Protein AF-A0AAN7H7G6-F1 (afdb_monomer_lite)

Organism: NCBI:txid79813

Structure (mmCIF, N/CA/C/O backbone):
data_AF-A0AAN7H7G6-F1
#
_entry.id   AF-A0AAN7H7G6-F1
#
loop_
_atom_site.group_PDB
_atom_site.id
_atom_site.type_symbol
_atom_site.label_atom_id
_atom_site.label_alt_id
_atom_site.label_comp_id
_atom_site.label_asym_id
_atom_site.label_entity_id
_atom_site.label_seq_id
_atom_site.pdbx_PDB_ins_code
_atom_site.Cartn_x
_atom_site.Cartn_y
_atom_site.Cartn_z
_atom_site.occupancy
_atom_site.B_iso_or_equiv
_atom_site.auth_seq_id
_atom_site.auth_comp_id
_atom_site.auth_asym_id
_atom_site.auth_atom_id
_atom_site.pdbx_PDB_model_num
ATOM 1 N N . MET A 1 1 ? -28.257 51.256 8.356 1.00 38.50 1 MET A N 1
ATOM 2 C CA . MET A 1 1 ? -29.000 50.169 9.017 1.00 38.50 1 MET A CA 1
ATOM 3 C C . MET A 1 1 ? -29.043 49.009 8.040 1.00 38.50 1 MET A C 1
ATOM 5 O O . MET A 1 1 ? -29.805 49.064 7.088 1.00 38.50 1 MET A O 1
ATOM 9 N N . TRP A 1 2 ? -28.126 48.055 8.177 1.00 41.25 2 TRP A N 1
ATOM 10 C CA . TRP A 1 2 ? -28.147 46.799 7.430 1.00 41.25 2 TRP A CA 1
ATOM 11 C C . TRP A 1 2 ? -28.197 45.697 8.482 1.00 41.25 2 TRP A C 1
ATOM 13 O O . TRP A 1 2 ? -27.281 45.575 9.289 1.00 41.25 2 TRP A O 1
ATOM 23 N N . GLU A 1 3 ? -29.312 44.979 8.553 1.00 45.59 3 GLU A N 1
ATOM 24 C CA . GLU A 1 3 ? -29.421 43.811 9.421 1.00 45.59 3 GLU A CA 1
ATOM 25 C C . GLU A 1 3 ? -28.867 42.607 8.660 1.00 45.59 3 GLU A C 1
ATOM 27 O O . GLU A 1 3 ? -29.287 42.328 7.536 1.00 45.59 3 GLU A O 1
ATOM 32 N N . LEU A 1 4 ? -27.877 41.928 9.242 1.00 54.00 4 LEU A N 1
ATOM 33 C CA . LEU A 1 4 ? -27.427 40.637 8.729 1.00 54.00 4 LEU A CA 1
ATOM 34 C C . LEU A 1 4 ? -28.499 39.585 9.020 1.00 54.00 4 LEU A C 1
ATOM 36 O O . LEU A 1 4 ? -29.105 39.629 10.094 1.00 54.00 4 LEU A O 1
ATOM 40 N N . PRO A 1 5 ? -28.706 38.605 8.125 1.00 51.16 5 PRO A N 1
ATOM 41 C CA . PRO A 1 5 ? -29.603 37.504 8.416 1.00 51.16 5 PRO A CA 1
ATOM 42 C C . PRO A 1 5 ? -29.090 36.760 9.650 1.00 51.16 5 PRO A C 1
ATOM 44 O O . PRO A 1 5 ? -27.925 36.363 9.710 1.00 51.16 5 PRO A O 1
ATOM 47 N N . SER A 1 6 ? -29.979 36.575 10.625 1.00 58.75 6 SER A N 1
ATOM 48 C CA . SER A 1 6 ? -29.806 35.660 11.750 1.00 58.75 6 SER A CA 1
ATOM 49 C C . SER A 1 6 ? -29.403 34.286 11.213 1.00 58.75 6 SER A C 1
ATOM 51 O O . SER A 1 6 ? -30.216 33.564 10.637 1.00 58.75 6 SER A O 1
ATOM 53 N N . TYR A 1 7 ? -28.124 33.940 11.350 1.00 54.97 7 TYR A N 1
ATOM 54 C CA . TYR A 1 7 ? -27.605 32.639 10.947 1.00 54.97 7 TYR A CA 1
ATOM 55 C C . TYR A 1 7 ? -27.951 31.617 12.036 1.00 54.97 7 TYR A C 1
ATOM 57 O O . TYR A 1 7 ? -27.095 31.172 12.793 1.00 54.97 7 TYR A O 1
ATOM 65 N N . SER A 1 8 ? -29.234 31.278 12.162 1.00 57.81 8 SER A N 1
ATOM 66 C CA . SER A 1 8 ? -29.711 30.180 13.008 1.00 57.81 8 SER A CA 1
ATOM 67 C C . SER A 1 8 ? -29.985 28.922 12.182 1.00 57.81 8 SER A C 1
ATOM 69 O O . SER A 1 8 ? -30.988 28.241 12.358 1.00 57.81 8 SER A O 1
ATOM 71 N N . ALA A 1 9 ? -29.058 28.564 11.295 1.00 55.22 9 ALA A N 1
ATOM 72 C CA . ALA A 1 9 ? -28.946 27.189 10.830 1.00 55.22 9 ALA A CA 1
ATOM 73 C C . ALA A 1 9 ? -27.841 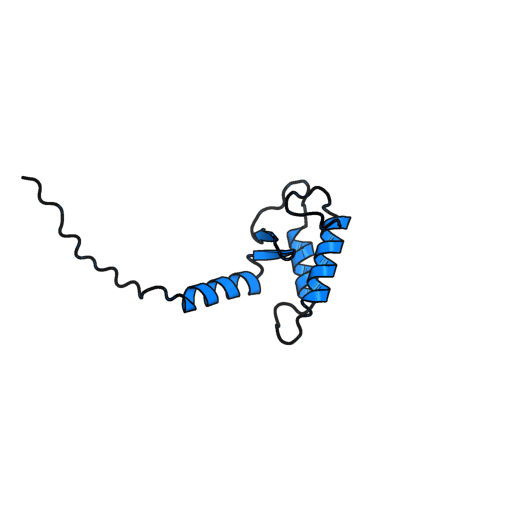26.521 11.651 1.00 55.22 9 ALA A C 1
ATOM 75 O O . ALA A 1 9 ? -26.685 26.451 11.236 1.00 55.22 9 ALA A O 1
ATOM 76 N N . VAL A 1 10 ? -28.190 26.070 12.858 1.00 56.91 10 VAL A N 1
ATOM 77 C CA . VAL A 1 10 ? -27.373 25.073 13.554 1.00 56.91 10 VAL A CA 1
ATOM 78 C C . VAL A 1 10 ? -27.357 23.858 12.637 1.00 56.91 10 VAL A C 1
ATOM 80 O O . VAL A 1 10 ? -28.380 23.202 12.453 1.00 56.91 10 VAL A O 1
ATOM 83 N N . SER A 1 11 ? -26.216 23.627 11.990 1.00 60.19 11 SER A N 1
ATOM 84 C CA . SER A 1 11 ? -25.986 22.442 11.176 1.00 60.19 11 SER A CA 1
ATOM 85 C C . SER A 1 11 ? -26.334 21.215 12.013 1.00 60.19 11 SER A C 1
ATOM 87 O O . SER A 1 11 ? -25.705 20.959 13.036 1.00 60.19 11 SER A O 1
ATOM 89 N N . THR A 1 12 ? -27.343 20.456 11.592 1.00 60.41 12 THR A N 1
ATOM 90 C CA . THR A 1 12 ? -27.703 19.161 12.183 1.00 60.41 12 THR A CA 1
ATOM 91 C C . THR A 1 12 ? -26.723 18.058 11.775 1.00 60.41 12 THR A C 1
ATOM 93 O O . THR A 1 12 ? -27.055 16.878 11.876 1.00 60.41 12 THR A O 1
ATOM 96 N N . ALA A 1 13 ? -25.538 18.410 11.263 1.00 64.56 13 ALA A N 1
ATOM 97 C CA . ALA A 1 13 ? -24.478 17.447 11.043 1.00 64.56 13 ALA A CA 1
ATOM 98 C C . ALA A 1 13 ? -24.099 16.864 12.406 1.00 64.56 13 ALA A C 1
ATOM 100 O O . ALA A 1 13 ? -23.604 17.576 13.282 1.00 64.56 13 ALA A O 1
ATOM 101 N N . ILE A 1 14 ? -24.388 15.575 12.588 1.00 66.31 14 ILE A N 1
ATOM 102 C CA . ILE A 1 14 ? -23.889 14.793 13.717 1.00 66.31 14 ILE A CA 1
ATOM 103 C C . ILE A 1 14 ? -22.385 15.090 13.819 1.00 66.31 14 ILE A C 1
ATOM 105 O O . ILE A 1 14 ? -21.709 15.032 12.785 1.00 66.31 14 ILE A O 1
ATOM 109 N N . PRO A 1 15 ? -21.866 15.480 14.999 1.00 79.19 15 PRO A N 1
ATOM 110 C CA . PRO A 1 15 ? -20.458 15.811 15.134 1.00 79.19 15 PRO A CA 1
ATOM 111 C C . PRO A 1 15 ? -19.640 14.625 14.641 1.00 79.19 15 PRO A C 1
ATOM 113 O O . PRO A 1 15 ? -19.830 13.513 15.123 1.00 79.19 15 PRO A O 1
ATOM 116 N N . PHE A 1 16 ? -18.768 14.856 13.664 1.00 82.94 16 PHE A N 1
ATOM 117 C CA . PHE A 1 16 ? -17.852 13.831 13.192 1.00 82.94 16 PHE A CA 1
ATOM 118 C C . PHE A 1 16 ? -16.917 13.477 14.342 1.00 82.94 16 PHE A C 1
ATOM 120 O O . PHE A 1 16 ? -16.051 14.272 14.724 1.00 82.94 16 PHE A O 1
ATOM 127 N N . GLU A 1 17 ? -17.148 12.322 14.956 1.00 90.19 17 GLU A N 1
ATOM 128 C CA . GLU A 1 17 ? -16.346 11.907 16.087 1.00 90.19 17 GLU A CA 1
ATOM 129 C C . GLU A 1 17 ? -14.953 11.507 15.612 1.00 90.19 17 GLU A C 1
ATOM 131 O O . GLU A 1 17 ? -14.745 11.032 14.494 1.00 90.19 17 GLU A O 1
ATOM 136 N N . ILE A 1 18 ? -13.978 11.611 16.513 1.00 91.06 18 ILE A N 1
ATOM 137 C CA . ILE A 1 18 ? -12.628 11.091 16.267 1.00 91.06 18 ILE A CA 1
ATOM 138 C C . ILE A 1 18 ? -12.697 9.603 15.871 1.00 91.06 18 ILE A C 1
ATOM 140 O O . ILE A 1 18 ? -11.918 9.140 15.040 1.00 91.06 18 ILE A O 1
ATOM 144 N N . SER A 1 19 ? -13.661 8.856 16.421 1.00 93.25 19 SER A N 1
ATOM 145 C CA . SER A 1 19 ? -13.892 7.454 16.072 1.00 93.25 19 SER A CA 1
ATOM 146 C C . SER A 1 19 ? -14.293 7.265 14.601 1.00 93.25 19 SER A C 1
ATOM 148 O O . SER A 1 19 ? -13.837 6.313 13.967 1.00 93.25 19 SER A O 1
ATOM 150 N N . ASP A 1 20 ? -15.079 8.180 14.033 1.00 92.88 20 ASP A N 1
ATOM 151 C CA . ASP A 1 20 ? -15.514 8.128 12.638 1.00 92.88 20 ASP A CA 1
ATOM 152 C C . ASP A 1 20 ? -14.377 8.476 11.677 1.00 92.88 20 ASP A C 1
ATOM 154 O O . ASP A 1 20 ? -14.245 7.840 10.631 1.00 92.88 20 ASP A O 1
ATOM 158 N N . PHE A 1 21 ? -13.482 9.384 12.078 1.00 92.06 21 PHE A N 1
ATOM 159 C CA . PHE A 1 21 ? -12.250 9.655 11.336 1.00 92.06 21 PHE A CA 1
ATOM 160 C C . PHE A 1 21 ? -11.391 8.405 11.162 1.00 92.06 21 PHE A C 1
ATOM 162 O O . PHE A 1 21 ? -10.975 8.087 10.051 1.00 92.06 21 PHE A O 1
ATOM 169 N N . PHE A 1 22 ? -11.142 7.666 12.244 1.00 94.81 22 PHE A N 1
ATOM 170 C CA . PHE A 1 22 ? -10.305 6.470 12.167 1.00 94.81 22 PHE A CA 1
ATOM 171 C C . PHE A 1 22 ? -10.975 5.313 11.421 1.00 94.81 22 PHE A C 1
ATOM 173 O O . PHE A 1 22 ? -10.264 4.529 10.793 1.00 94.81 22 PHE A O 1
ATOM 180 N N . LYS A 1 23 ? -12.313 5.207 11.447 1.00 94.69 23 LYS A N 1
ATOM 181 C CA . LYS A 1 23 ? -13.045 4.261 10.587 1.00 94.69 23 LYS A CA 1
ATOM 182 C C . LYS A 1 23 ? -12.828 4.601 9.114 1.00 94.69 23 LYS A C 1
ATOM 184 O O . LYS A 1 23 ? -12.357 3.746 8.375 1.00 94.69 23 LYS A O 1
ATOM 189 N N . LEU A 1 24 ? -13.068 5.858 8.732 1.00 94.81 24 LEU A N 1
ATOM 190 C CA . LEU A 1 24 ? -12.861 6.331 7.364 1.00 94.81 24 LEU A CA 1
ATOM 191 C C . LEU A 1 24 ? -11.415 6.105 6.905 1.00 94.81 24 LEU A C 1
ATOM 193 O O . LEU A 1 24 ? -11.183 5.564 5.830 1.00 94.81 24 LEU A O 1
ATOM 197 N N . LEU A 1 25 ? -10.442 6.479 7.739 1.00 94.62 25 LEU A N 1
ATOM 198 C CA . LEU A 1 25 ? -9.026 6.317 7.422 1.00 94.62 25 LEU A CA 1
ATOM 199 C C . LEU A 1 25 ? -8.665 4.841 7.236 1.00 94.62 25 LEU A C 1
ATOM 201 O O . LEU A 1 25 ? -7.995 4.487 6.272 1.00 94.62 25 LEU A O 1
ATOM 205 N N . LYS A 1 26 ? -9.127 3.964 8.135 1.00 94.38 26 LYS A N 1
ATOM 206 C CA . LYS A 1 26 ? -8.926 2.518 8.003 1.00 94.38 26 LYS A CA 1
ATOM 207 C C . LYS A 1 26 ? -9.496 2.007 6.683 1.00 94.38 26 LYS A C 1
ATOM 209 O O . LYS A 1 26 ? -8.816 1.236 6.010 1.00 94.38 26 LYS A O 1
ATOM 214 N N . ASP A 1 27 ? -10.707 2.425 6.332 1.00 95.44 27 ASP A N 1
ATOM 215 C CA . ASP A 1 27 ? -11.370 1.976 5.113 1.00 95.44 27 ASP A CA 1
ATOM 216 C C . ASP A 1 27 ? -10.567 2.376 3.870 1.00 95.44 27 ASP A C 1
ATOM 218 O O . ASP A 1 27 ? -10.355 1.522 3.013 1.00 95.44 27 ASP A O 1
ATOM 222 N N . GLN A 1 28 ? -10.010 3.590 3.815 1.00 95.38 28 GLN A N 1
ATOM 223 C CA . GLN A 1 28 ? -9.150 4.015 2.699 1.00 95.38 28 GLN A CA 1
ATOM 224 C C . GLN A 1 28 ? -7.916 3.116 2.521 1.00 95.38 28 GLN A C 1
ATOM 226 O O . GLN A 1 28 ? -7.557 2.751 1.405 1.00 95.38 28 GLN A O 1
ATOM 231 N N . PHE A 1 29 ? -7.268 2.703 3.616 1.00 94.25 29 PHE A N 1
ATOM 232 C CA . PHE A 1 29 ? -6.138 1.773 3.522 1.00 94.25 29 PHE A CA 1
ATOM 233 C C . PHE A 1 29 ? -6.591 0.368 3.118 1.00 94.25 29 PHE A C 1
ATOM 235 O O . PHE A 1 29 ? -5.941 -0.254 2.283 1.00 94.25 29 PHE A O 1
ATOM 242 N N . VAL A 1 30 ? -7.699 -0.138 3.678 1.00 94.88 30 VAL A N 1
ATOM 243 C CA . VAL A 1 30 ? -8.274 -1.458 3.333 1.00 94.88 30 VAL A CA 1
ATOM 244 C C . VAL A 1 30 ? -8.583 -1.561 1.843 1.00 94.88 30 VAL A C 1
ATOM 246 O O . VAL A 1 30 ? -8.277 -2.588 1.237 1.00 94.88 30 VAL A O 1
ATOM 249 N N . HIS A 1 31 ? -9.115 -0.497 1.247 1.00 95.06 31 HIS A N 1
ATOM 250 C CA . HIS A 1 31 ? -9.421 -0.444 -0.182 1.00 95.06 31 HIS A CA 1
ATOM 251 C C . HIS A 1 31 ? -8.207 -0.128 -1.063 1.00 95.06 31 HIS A C 1
ATOM 253 O O . HIS A 1 31 ? -8.325 -0.220 -2.279 1.00 95.06 31 HIS A O 1
ATOM 259 N N . LEU A 1 32 ? -7.039 0.142 -0.463 1.00 95.00 32 LEU A N 1
ATOM 260 C CA . LEU A 1 32 ? -5.823 0.577 -1.156 1.00 95.00 32 LEU A CA 1
ATOM 261 C C . LEU A 1 32 ? -5.989 1.914 -1.901 1.00 95.00 32 LEU A C 1
ATOM 263 O O . LEU A 1 32 ? -5.215 2.209 -2.805 1.00 95.00 32 LEU A O 1
ATOM 267 N N . ASP A 1 33 ? -6.916 2.766 -1.453 1.00 94.62 33 ASP A N 1
ATOM 268 C CA . ASP A 1 33 ? -7.001 4.166 -1.896 1.00 94.62 33 ASP A CA 1
ATOM 269 C C . ASP A 1 33 ? -5.744 4.938 -1.453 1.00 94.62 33 ASP A C 1
ATOM 271 O O . ASP A 1 33 ? -5.266 5.836 -2.140 1.00 94.62 33 ASP A O 1
ATOM 275 N N . TRP A 1 34 ? -5.162 4.532 -0.318 1.00 94.12 34 TRP A N 1
ATOM 276 C CA . TRP A 1 34 ? -3.802 4.883 0.084 1.00 94.12 34 TRP A CA 1
ATOM 277 C C . TRP A 1 34 ? -2.960 3.618 0.198 1.00 94.12 34 TRP A C 1
ATOM 279 O O . TRP A 1 34 ? -3.210 2.775 1.062 1.00 94.12 34 TRP A O 1
ATOM 289 N N . ILE A 1 35 ? -1.929 3.503 -0.638 1.00 93.69 35 ILE A N 1
ATOM 290 C CA . ILE A 1 35 ? -1.043 2.340 -0.703 1.00 93.69 35 ILE A CA 1
ATOM 291 C C . ILE A 1 35 ? 0.262 2.640 0.036 1.00 93.69 35 ILE A C 1
ATOM 293 O O . ILE A 1 35 ? 1.065 3.450 -0.435 1.00 93.69 35 ILE A O 1
ATOM 297 N N . PRO A 1 36 ? 0.538 1.994 1.181 1.00 92.81 36 PRO A N 1
ATOM 298 C CA . PRO A 1 36 ? 1.836 2.111 1.825 1.00 92.81 36 PRO A CA 1
ATOM 299 C C . PRO A 1 36 ? 2.939 1.495 0.959 1.00 92.81 36 PRO A C 1
ATOM 301 O O . PRO A 1 36 ? 2.872 0.335 0.564 1.00 92.81 36 PRO A O 1
ATOM 304 N N . ILE A 1 37 ? 3.996 2.261 0.705 1.00 90.19 37 ILE A N 1
ATOM 305 C CA . ILE A 1 37 ? 5.174 1.777 -0.036 1.00 90.19 37 ILE A CA 1
ATOM 306 C C . ILE A 1 37 ? 6.433 1.733 0.836 1.00 90.19 37 ILE A C 1
ATOM 308 O O . ILE A 1 37 ? 7.390 1.018 0.542 1.00 90.19 37 ILE A O 1
ATOM 312 N N . SER A 1 38 ? 6.418 2.452 1.958 1.00 82.88 38 SER A N 1
ATOM 313 C CA . SER A 1 38 ? 7.421 2.382 3.016 1.00 82.88 38 SER A CA 1
ATOM 314 C C . SER A 1 38 ? 6.770 2.689 4.374 1.00 82.88 38 SER A C 1
ATOM 316 O O . SER A 1 38 ? 5.592 3.049 4.425 1.00 82.88 38 SER A O 1
ATOM 318 N N . PRO A 1 39 ? 7.507 2.600 5.496 1.00 81.12 39 PRO A N 1
ATOM 319 C CA . PRO A 1 39 ? 7.004 3.054 6.794 1.00 81.12 39 PRO A CA 1
ATOM 320 C C . PRO A 1 39 ? 6.627 4.544 6.851 1.00 81.12 39 PRO A C 1
ATOM 322 O O . PRO A 1 39 ? 5.908 4.939 7.764 1.00 81.12 39 PRO A O 1
ATOM 325 N N . PHE A 1 40 ? 7.118 5.361 5.912 1.00 83.44 40 PHE A N 1
ATOM 326 C CA . PHE A 1 40 ? 6.985 6.821 5.940 1.00 83.44 40 PHE A CA 1
ATOM 327 C C . PHE A 1 40 ? 6.264 7.400 4.720 1.00 83.44 40 PHE A C 1
ATOM 329 O O . PHE A 1 40 ? 5.984 8.595 4.697 1.00 83.44 40 PHE A O 1
ATOM 336 N N . THR A 1 41 ? 5.979 6.584 3.704 1.00 87.56 41 THR A N 1
ATOM 337 C CA . THR A 1 41 ? 5.411 7.049 2.436 1.00 87.56 41 THR A CA 1
ATOM 338 C C . THR A 1 41 ? 4.239 6.180 2.000 1.00 87.56 41 THR A C 1
ATOM 340 O O . THR A 1 41 ? 4.275 4.947 2.076 1.00 87.56 41 THR A O 1
ATOM 343 N N . VAL A 1 42 ? 3.196 6.858 1.529 1.00 90.94 42 VAL A N 1
ATOM 344 C CA . VAL A 1 42 ? 2.001 6.273 0.919 1.00 90.94 42 VAL A CA 1
ATOM 345 C C . VAL A 1 42 ? 1.828 6.870 -0.475 1.00 90.94 42 VAL A C 1
ATOM 347 O O . VAL A 1 42 ? 2.229 8.012 -0.710 1.00 90.94 42 VAL A O 1
ATOM 350 N N . ARG A 1 43 ? 1.252 6.101 -1.394 1.00 90.00 43 ARG A N 1
ATOM 351 C CA . ARG A 1 43 ? 0.809 6.563 -2.712 1.00 90.00 43 ARG A CA 1
ATOM 352 C C . ARG A 1 43 ? -0.705 6.641 -2.740 1.00 90.00 43 ARG A C 1
ATOM 354 O O . ARG A 1 43 ? -1.360 5.789 -2.148 1.00 90.00 43 ARG A O 1
ATOM 361 N N . ASP A 1 44 ? -1.229 7.652 -3.417 1.00 90.19 44 ASP A N 1
ATOM 362 C CA . ASP A 1 44 ? -2.639 7.686 -3.793 1.00 90.19 44 ASP A CA 1
ATOM 363 C C . ASP A 1 44 ? -2.877 6.587 -4.844 1.00 90.19 44 ASP A C 1
ATOM 365 O O . ASP A 1 44 ? -2.167 6.536 -5.851 1.00 90.19 44 ASP A O 1
ATOM 369 N N . GLY A 1 45 ? -3.813 5.675 -4.579 1.00 85.00 45 GLY A N 1
ATOM 370 C CA . GLY A 1 45 ? -4.158 4.566 -5.473 1.00 85.00 45 GLY A CA 1
ATOM 371 C C . GLY A 1 45 ? -4.962 4.998 -6.704 1.00 85.00 45 GLY A C 1
ATOM 372 O O . GLY A 1 45 ? -5.070 4.243 -7.670 1.00 85.00 45 GLY A O 1
ATOM 373 N N . HIS A 1 46 ? -5.517 6.212 -6.699 1.00 82.44 46 HIS A N 1
ATOM 374 C CA . HIS A 1 46 ? -6.239 6.799 -7.828 1.00 82.44 46 HIS A CA 1
ATOM 375 C C . HIS A 1 46 ? -5.382 7.746 -8.668 1.00 82.44 46 HIS A C 1
ATOM 377 O O . HIS A 1 46 ? -5.805 8.135 -9.766 1.00 82.44 46 HIS A O 1
ATOM 383 N N . ASP A 1 47 ? -4.197 8.122 -8.182 1.00 79.94 47 ASP A N 1
ATOM 384 C CA . ASP A 1 47 ? -3.281 8.942 -8.957 1.00 79.94 47 ASP A CA 1
ATOM 385 C C . ASP A 1 47 ? -2.863 8.207 -10.226 1.00 79.94 47 ASP A C 1
ATOM 387 O O . ASP A 1 47 ? -2.531 7.019 -10.240 1.00 79.94 47 ASP A O 1
ATOM 391 N N . ARG A 1 48 ? -2.865 8.949 -11.333 1.00 74.69 48 ARG A N 1
ATOM 392 C CA . ARG A 1 48 ? -2.299 8.434 -12.572 1.00 74.69 48 ARG A CA 1
ATOM 393 C C . ARG A 1 48 ? -0.803 8.262 -12.386 1.00 74.69 48 ARG A C 1
ATOM 395 O O . ARG A 1 48 ? -0.119 9.200 -11.977 1.00 74.69 48 ARG A O 1
ATOM 402 N N . ASP A 1 49 ? -0.315 7.091 -12.773 1.00 76.19 49 ASP A N 1
ATOM 403 C CA . ASP A 1 49 ? 1.111 6.847 -12.898 1.00 76.19 49 ASP A CA 1
ATOM 404 C C . ASP A 1 49 ? 1.742 7.954 -13.753 1.00 76.19 49 ASP A C 1
ATOM 406 O O . ASP A 1 49 ? 1.275 8.283 -14.853 1.00 76.19 49 ASP A O 1
ATOM 410 N N . TRP A 1 50 ? 2.814 8.552 -13.237 1.00 78.50 50 TRP A N 1
ATOM 411 C CA . TRP A 1 50 ? 3.652 9.427 -14.043 1.00 78.50 50 TRP A CA 1
ATOM 412 C C . TRP A 1 50 ? 4.263 8.600 -15.184 1.00 78.50 50 TRP A C 1
ATOM 414 O O . TRP A 1 50 ? 4.378 7.383 -15.060 1.00 78.50 50 TRP A O 1
ATOM 424 N N . PRO A 1 51 ? 4.730 9.211 -16.288 1.00 80.19 51 PRO A N 1
ATOM 425 C CA . PRO A 1 51 ? 5.285 8.445 -17.410 1.00 80.19 51 PRO A CA 1
ATOM 426 C C . PRO A 1 51 ? 6.431 7.481 -17.042 1.00 80.19 51 PRO A C 1
ATOM 428 O O . PRO A 1 51 ? 6.674 6.522 -17.760 1.00 80.19 51 PRO A O 1
ATOM 431 N N . HIS A 1 52 ? 7.140 7.728 -15.935 1.00 80.75 52 HIS A N 1
ATOM 432 C CA . HIS A 1 52 ? 8.218 6.872 -15.420 1.00 80.75 52 HIS A CA 1
ATOM 433 C C . HIS A 1 52 ? 7.751 5.857 -14.356 1.00 80.75 52 HIS A C 1
ATOM 435 O O . HIS A 1 52 ? 8.569 5.126 -13.808 1.00 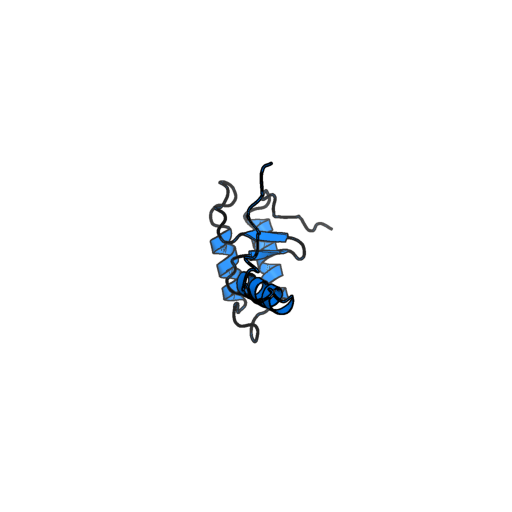80.75 52 HIS A O 1
ATOM 441 N N . GLU A 1 53 ? 6.455 5.826 -14.050 1.00 87.44 53 GLU A N 1
ATOM 442 C CA . GLU A 1 53 ? 5.816 4.990 -13.028 1.00 87.44 53 GLU A CA 1
ATOM 443 C C . GLU A 1 53 ? 4.739 4.078 -13.639 1.00 87.44 53 GLU A C 1
ATOM 445 O O . GLU A 1 53 ? 3.934 3.513 -12.911 1.00 87.44 53 GLU A O 1
ATOM 450 N N . GLU A 1 54 ? 4.691 3.938 -14.969 1.00 89.81 54 GLU A N 1
ATOM 451 C CA . GLU A 1 54 ? 3.636 3.192 -15.665 1.00 89.81 54 GLU A CA 1
ATOM 452 C C . GLU A 1 54 ? 3.486 1.760 -15.126 1.00 89.81 54 GLU A C 1
ATOM 454 O O . GLU A 1 54 ? 4.420 0.958 -15.164 1.00 89.81 54 GLU A O 1
ATOM 459 N N . GLY A 1 55 ? 2.286 1.431 -14.642 1.00 91.25 55 GLY A N 1
ATOM 460 C CA . GLY A 1 55 ? 1.964 0.122 -14.080 1.00 91.25 55 GLY A CA 1
ATOM 461 C C . GLY A 1 55 ? 2.378 -0.043 -12.617 1.00 91.25 55 GLY A C 1
ATOM 462 O O . GLY A 1 55 ? 2.322 -1.161 -12.093 1.00 91.25 55 GLY A O 1
ATOM 463 N N . MET A 1 56 ? 2.804 1.026 -11.936 1.00 91.69 56 MET A N 1
ATOM 464 C CA . MET A 1 56 ? 3.195 0.980 -10.529 1.00 91.69 56 MET A CA 1
ATOM 465 C C . MET A 1 56 ? 2.008 0.612 -9.644 1.00 91.69 56 MET A C 1
ATOM 467 O O . MET A 1 56 ? 2.144 -0.316 -8.847 1.00 91.69 56 MET A O 1
ATOM 471 N N . MET A 1 57 ? 0.851 1.263 -9.802 1.00 91.94 57 MET A N 1
ATOM 472 C CA . MET A 1 57 ? -0.305 0.988 -8.933 1.00 91.94 57 MET A CA 1
ATOM 473 C C . MET A 1 57 ? -0.784 -0.463 -9.056 1.00 91.94 57 MET A C 1
ATOM 475 O O . MET A 1 57 ? -0.922 -1.153 -8.046 1.00 91.94 57 MET A O 1
ATOM 479 N N . ALA A 1 58 ? -0.918 -0.977 -10.283 1.00 93.00 58 ALA A N 1
ATOM 480 C CA . ALA A 1 58 ? -1.306 -2.370 -10.517 1.00 93.00 58 ALA A CA 1
ATOM 481 C C . ALA A 1 58 ? -0.311 -3.363 -9.889 1.00 93.00 58 ALA A C 1
ATOM 483 O O . ALA A 1 58 ? -0.707 -4.339 -9.253 1.00 93.00 58 ALA A O 1
ATOM 484 N N . MET A 1 59 ? 0.992 -3.088 -10.018 1.00 95.12 59 MET A N 1
ATOM 485 C CA . MET A 1 59 ? 2.042 -3.894 -9.397 1.00 95.12 59 MET A CA 1
ATOM 486 C C . MET A 1 59 ? 1.929 -3.894 -7.866 1.00 95.12 59 MET A C 1
ATOM 488 O O . MET A 1 59 ? 2.033 -4.956 -7.248 1.00 95.12 59 MET A O 1
ATOM 492 N N . LEU A 1 60 ? 1.702 -2.729 -7.253 1.00 94.88 60 LEU A N 1
ATOM 493 C CA . LEU A 1 60 ? 1.571 -2.609 -5.804 1.00 94.88 60 LEU A CA 1
ATOM 494 C C . LEU A 1 60 ? 0.342 -3.364 -5.287 1.00 94.88 60 LEU A C 1
ATOM 496 O O . LEU A 1 60 ? 0.468 -4.158 -4.354 1.00 94.88 60 LEU A O 1
ATOM 500 N N . GLU A 1 61 ? -0.822 -3.178 -5.911 1.00 95.12 61 GLU A N 1
ATOM 501 C CA . GLU A 1 61 ? -2.046 -3.896 -5.546 1.00 95.12 61 GLU A CA 1
ATOM 502 C C . GLU A 1 61 ? -1.860 -5.417 -5.591 1.00 95.12 61 GLU A C 1
ATOM 504 O O . GLU A 1 61 ? -2.276 -6.131 -4.673 1.00 95.12 61 GLU A O 1
ATOM 509 N N . ASP A 1 62 ? -1.199 -5.922 -6.633 1.00 97.31 62 ASP A N 1
ATOM 510 C CA . ASP A 1 62 ? -0.949 -7.351 -6.789 1.00 97.31 62 ASP A CA 1
ATOM 511 C C . ASP A 1 62 ? -0.033 -7.902 -5.694 1.00 97.31 62 ASP A C 1
ATOM 513 O O . ASP A 1 62 ? -0.296 -8.991 -5.175 1.00 97.31 62 ASP A O 1
ATOM 517 N N . 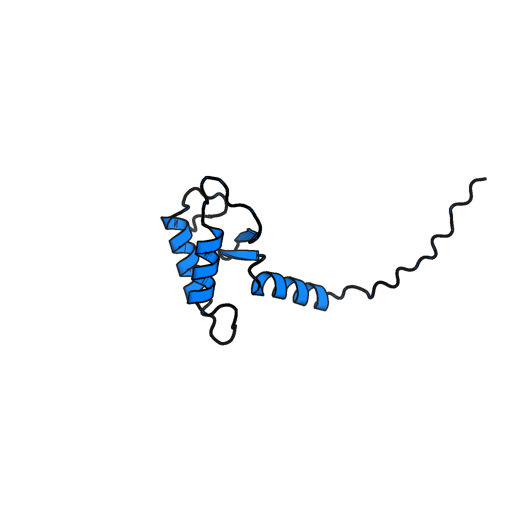ILE A 1 63 ? 0.995 -7.153 -5.277 1.00 97.88 63 ILE A N 1
ATOM 518 C CA . ILE A 1 63 ? 1.826 -7.537 -4.127 1.00 97.88 63 ILE A CA 1
ATOM 519 C C . ILE A 1 63 ? 0.968 -7.616 -2.861 1.00 97.88 63 ILE A C 1
ATOM 521 O O . ILE A 1 63 ? 1.009 -8.621 -2.151 1.00 97.88 63 ILE A O 1
ATOM 525 N N . TYR A 1 64 ? 0.140 -6.610 -2.583 1.00 97.50 64 TYR A N 1
ATOM 526 C CA . TYR A 1 64 ? -0.735 -6.632 -1.410 1.00 97.50 64 TYR A CA 1
ATOM 527 C C . TYR A 1 64 ? -1.652 -7.864 -1.401 1.00 97.50 64 TYR A C 1
ATOM 529 O O . TYR A 1 64 ? -1.708 -8.592 -0.401 1.00 97.50 64 TYR A O 1
ATOM 537 N N . ARG A 1 65 ? -2.301 -8.166 -2.533 1.00 97.44 65 ARG A N 1
ATOM 538 C CA . ARG A 1 65 ? -3.168 -9.347 -2.693 1.00 97.44 65 ARG A CA 1
ATOM 539 C C . ARG A 1 65 ? -2.409 -10.658 -2.469 1.00 97.44 65 ARG A C 1
ATOM 541 O O . ARG A 1 65 ? -2.874 -11.518 -1.722 1.00 97.44 65 ARG A O 1
ATOM 548 N N . GLN A 1 66 ? -1.210 -10.806 -3.038 1.00 98.25 66 GLN A N 1
ATOM 549 C CA . GLN A 1 66 ? -0.362 -11.998 -2.852 1.00 98.25 66 GLN A CA 1
ATOM 550 C C . GLN A 1 66 ? 0.023 -12.230 -1.381 1.00 98.25 66 GLN A C 1
ATOM 552 O O . GLN A 1 66 ? 0.224 -13.368 -0.940 1.00 98.25 66 GLN A O 1
ATOM 557 N N . HIS A 1 67 ? 0.094 -11.155 -0.597 1.00 98.00 67 HIS A N 1
ATOM 558 C CA . HIS A 1 67 ? 0.432 -11.199 0.820 1.00 98.00 67 HIS A CA 1
ATOM 559 C C . HIS A 1 67 ? -0.780 -11.296 1.758 1.00 98.00 67 HIS A C 1
ATOM 561 O O . HIS A 1 67 ? -0.603 -11.230 2.976 1.00 98.00 67 HIS A O 1
ATOM 567 N N . GLY A 1 68 ? -1.977 -11.548 1.219 1.00 97.19 68 GLY A N 1
ATOM 568 C CA . GLY A 1 68 ? -3.191 -11.825 1.991 1.00 97.19 68 GLY A CA 1
ATOM 569 C C . GLY A 1 68 ? -4.068 -10.603 2.260 1.00 97.19 68 GLY A C 1
ATOM 570 O O . GLY A 1 68 ? -5.020 -10.705 3.025 1.00 97.19 68 GLY A O 1
ATOM 571 N N . TRP A 1 69 ? -3.772 -9.452 1.655 1.00 97.56 69 TRP A N 1
ATOM 572 C CA . TRP A 1 69 ? -4.658 -8.291 1.730 1.00 97.56 69 TRP A CA 1
ATOM 573 C C . TRP A 1 69 ? -5.974 -8.555 0.972 1.00 97.56 69 TRP A C 1
ATOM 575 O O . TRP A 1 69 ? -5.925 -9.175 -0.094 1.00 97.56 69 TRP A O 1
ATOM 585 N N . PRO A 1 70 ? -7.144 -8.084 1.451 1.00 96.25 70 PRO A N 1
ATOM 586 C CA . PRO A 1 70 ? -7.378 -7.252 2.641 1.00 96.25 70 PRO A CA 1
ATOM 587 C C . PRO A 1 70 ? -7.684 -8.028 3.934 1.00 96.25 70 PRO A C 1
ATOM 589 O O . PRO A 1 70 ? -8.024 -7.415 4.948 1.00 96.25 70 PRO A O 1
ATOM 592 N N . ASP A 1 71 ? -7.592 -9.360 3.935 1.00 96.06 71 ASP A N 1
ATOM 593 C CA . ASP A 1 71 ? -7.894 -10.161 5.122 1.00 96.06 71 ASP A CA 1
ATOM 594 C C . ASP A 1 71 ? -6.773 -10.043 6.168 1.00 96.06 71 ASP A C 1
ATOM 596 O O . ASP A 1 71 ? -5.731 -10.702 6.118 1.00 96.06 71 ASP A O 1
ATOM 600 N N . LEU A 1 72 ? -7.016 -9.189 7.165 1.00 89.75 72 LEU A N 1
ATOM 601 C CA . LEU A 1 72 ? -6.071 -8.898 8.240 1.00 89.75 72 LEU A CA 1
ATOM 602 C C . LEU A 1 72 ? -5.709 -10.128 9.089 1.00 89.75 72 LEU A C 1
ATOM 604 O O . LEU A 1 72 ? -4.687 -10.089 9.772 1.00 89.75 72 LEU A O 1
ATOM 608 N N . ALA A 1 73 ? -6.500 -11.208 9.054 1.00 95.00 73 ALA A N 1
ATOM 609 C CA . ALA A 1 73 ? -6.174 -12.446 9.759 1.00 95.00 73 ALA A CA 1
ATOM 610 C C . ALA A 1 73 ? -5.035 -13.229 9.083 1.00 95.00 73 ALA A C 1
ATOM 612 O O . ALA A 1 73 ? -4.311 -13.962 9.757 1.00 95.00 73 ALA A O 1
ATOM 613 N N . VAL A 1 74 ? -4.856 -13.065 7.768 1.00 96.50 74 VAL A N 1
ATOM 614 C CA . VAL A 1 74 ? -3.837 -13.775 6.970 1.00 96.50 74 VAL A CA 1
ATOM 615 C C . VAL A 1 74 ? -2.784 -12.842 6.364 1.00 96.50 74 VAL A C 1
ATOM 617 O O . VAL A 1 74 ? -1.795 -13.317 5.794 1.00 96.50 74 VAL A O 1
ATOM 620 N N . TYR A 1 75 ? -2.976 -11.526 6.491 1.00 96.81 75 TYR A N 1
ATOM 621 C CA . TYR A 1 75 ? -2.089 -10.511 5.941 1.00 96.81 75 TYR A CA 1
ATOM 622 C C . TYR A 1 75 ? -0.689 -10.541 6.571 1.00 96.81 75 TYR A C 1
ATOM 624 O O . TYR A 1 75 ? -0.490 -10.289 7.762 1.00 96.81 75 TYR A O 1
ATOM 632 N N . ARG A 1 76 ? 0.324 -10.771 5.732 1.00 96.88 76 ARG A N 1
ATOM 633 C CA . ARG A 1 76 ? 1.738 -10.826 6.131 1.00 96.88 76 ARG A CA 1
ATOM 634 C C . ARG A 1 76 ? 2.419 -9.473 5.926 1.00 96.88 76 ARG A C 1
ATOM 636 O O . ARG A 1 76 ? 3.196 -9.302 4.987 1.00 96.88 76 ARG A O 1
ATOM 643 N N . LYS A 1 77 ? 2.153 -8.516 6.827 1.00 93.25 77 LYS A N 1
ATOM 644 C CA . LYS A 1 77 ? 2.638 -7.118 6.742 1.00 93.25 77 LYS A CA 1
ATOM 645 C C . LYS A 1 77 ? 4.124 -6.988 6.407 1.00 93.25 77 LYS A C 1
ATOM 647 O O . LYS A 1 77 ? 4.484 -6.280 5.471 1.00 93.25 77 LYS A O 1
ATOM 652 N N . SER A 1 78 ? 4.988 -7.633 7.1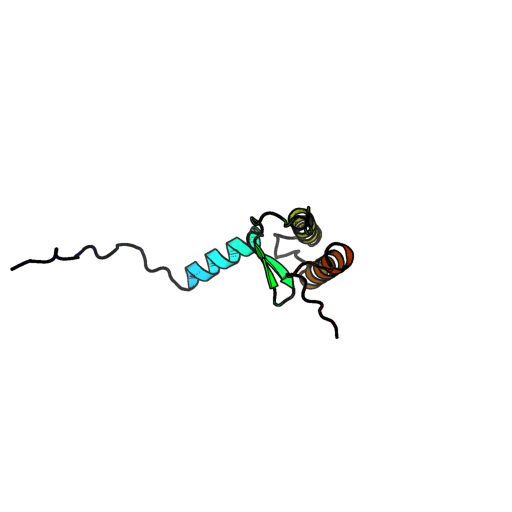88 1.00 92.81 78 SER A N 1
ATOM 653 C CA . SER A 1 78 ? 6.441 -7.483 7.039 1.00 92.81 78 SER A CA 1
ATOM 654 C C . SER A 1 78 ? 6.938 -8.008 5.694 1.00 92.81 78 SER A C 1
ATOM 656 O O . SER A 1 78 ? 7.813 -7.397 5.087 1.00 92.81 78 SER A O 1
ATOM 658 N N . ASP A 1 79 ? 6.368 -9.113 5.215 1.00 96.00 79 ASP A N 1
ATOM 659 C CA 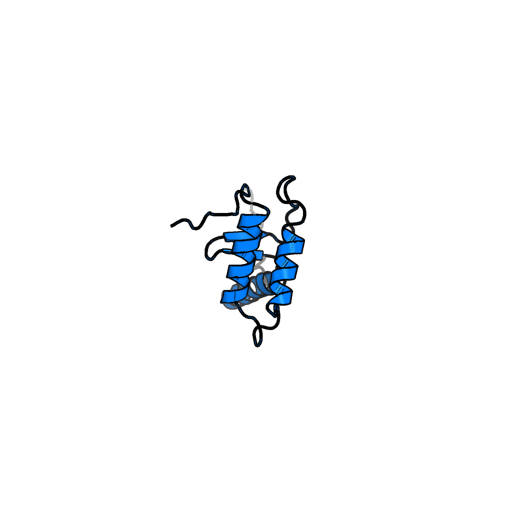. ASP A 1 79 ? 6.751 -9.704 3.934 1.00 96.00 79 ASP A CA 1
ATOM 660 C C . ASP A 1 79 ? 6.216 -8.872 2.765 1.00 96.00 79 ASP A C 1
ATOM 662 O O . ASP A 1 79 ? 6.930 -8.672 1.787 1.00 96.00 79 ASP A O 1
ATOM 666 N N . C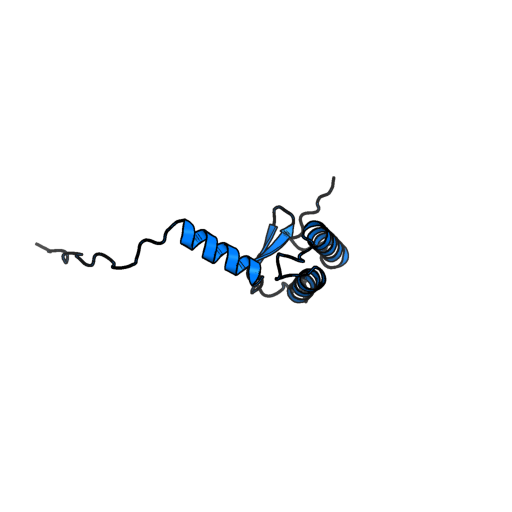YS A 1 80 ? 5.000 -8.330 2.899 1.00 96.38 80 CYS A N 1
ATOM 667 C CA . CYS A 1 80 ? 4.391 -7.443 1.911 1.00 96.38 80 CYS A CA 1
ATOM 668 C C . CYS A 1 80 ? 5.250 -6.197 1.688 1.00 96.38 80 CYS A C 1
ATOM 670 O O . CYS A 1 80 ? 5.644 -5.907 0.564 1.00 96.38 80 CYS A O 1
ATOM 672 N N . LEU A 1 81 ? 5.607 -5.487 2.765 1.00 93.50 81 LEU A N 1
ATOM 673 C CA . LEU A 1 81 ? 6.395 -4.258 2.649 1.00 93.50 81 LEU A CA 1
ATOM 674 C C . LEU A 1 81 ? 7.804 -4.517 2.102 1.00 93.50 81 LEU A C 1
ATOM 676 O O . LEU A 1 81 ? 8.308 -3.703 1.334 1.00 93.50 81 LEU A O 1
ATOM 680 N N . LYS A 1 82 ? 8.423 -5.662 2.420 1.00 93.56 82 LYS A N 1
ATOM 681 C CA . LYS A 1 82 ? 9.695 -6.068 1.797 1.00 93.56 82 LYS A CA 1
ATOM 682 C C . LYS A 1 82 ? 9.547 -6.300 0.294 1.00 93.56 82 LYS A C 1
ATOM 684 O O . LYS A 1 82 ? 10.406 -5.870 -0.472 1.00 93.56 82 LYS A O 1
ATOM 689 N N . ALA A 1 83 ? 8.478 -6.976 -0.128 1.00 96.38 83 ALA A N 1
ATOM 690 C CA . ALA A 1 83 ? 8.201 -7.214 -1.542 1.00 96.38 83 ALA A CA 1
ATOM 691 C C . ALA A 1 83 ? 7.939 -5.900 -2.292 1.00 96.38 83 ALA A C 1
ATOM 693 O O . ALA A 1 83 ? 8.506 -5.696 -3.364 1.00 96.38 83 ALA A O 1
ATOM 694 N N . VAL A 1 84 ? 7.169 -4.983 -1.696 1.00 94.75 84 VAL A N 1
ATOM 695 C CA . VAL A 1 84 ? 6.933 -3.639 -2.241 1.00 94.75 84 VAL A CA 1
ATOM 696 C C . VAL A 1 84 ? 8.244 -2.870 -2.389 1.00 94.75 84 VAL A C 1
ATOM 698 O O . VAL A 1 84 ? 8.554 -2.408 -3.483 1.00 94.75 84 VAL A O 1
ATOM 701 N N . GLN A 1 85 ? 9.055 -2.778 -1.330 1.00 91.81 85 GLN A N 1
ATOM 702 C CA . GLN A 1 85 ? 10.340 -2.072 -1.375 1.00 91.81 85 GLN A CA 1
ATOM 703 C C . GLN A 1 85 ? 11.265 -2.630 -2.458 1.00 91.81 85 GLN A C 1
ATOM 705 O O . GLN A 1 85 ? 11.868 -1.861 -3.205 1.00 91.81 85 GLN A O 1
ATOM 710 N N . LYS A 1 86 ? 11.341 -3.960 -2.574 1.00 93.25 86 LYS A N 1
ATOM 711 C CA . LYS A 1 86 ? 12.116 -4.625 -3.622 1.00 93.25 86 LYS A CA 1
ATOM 712 C C . LYS A 1 86 ? 11.606 -4.253 -5.017 1.00 93.25 86 LYS A C 1
ATOM 714 O O . LYS A 1 86 ? 12.398 -3.854 -5.863 1.00 93.25 86 LYS A O 1
ATOM 719 N N . ALA A 1 87 ? 10.299 -4.349 -5.253 1.00 94.06 87 ALA A N 1
ATOM 720 C CA . ALA A 1 87 ? 9.717 -4.055 -6.559 1.00 94.06 87 ALA A CA 1
ATOM 721 C C . ALA A 1 87 ? 9.874 -2.578 -6.954 1.00 94.06 87 ALA A C 1
ATOM 723 O O . ALA A 1 87 ? 10.174 -2.287 -8.111 1.00 94.06 87 ALA A O 1
ATOM 724 N N . MET A 1 88 ? 9.736 -1.657 -5.995 1.00 91.38 88 MET A N 1
ATOM 725 C CA . MET A 1 88 ? 9.985 -0.228 -6.200 1.00 91.38 88 MET A CA 1
ATOM 726 C C . MET A 1 88 ? 11.447 0.037 -6.571 1.00 91.38 88 MET A C 1
ATOM 728 O O . MET A 1 88 ? 11.704 0.727 -7.552 1.00 91.38 88 MET A O 1
ATOM 732 N N . ALA A 1 89 ? 12.398 -0.567 -5.851 1.00 89.88 89 ALA A N 1
ATOM 733 C CA . ALA A 1 89 ? 13.826 -0.411 -6.126 1.00 89.88 89 ALA A CA 1
ATOM 734 C C . ALA A 1 89 ? 14.229 -0.945 -7.511 1.00 89.88 89 ALA A C 1
ATOM 736 O O . ALA A 1 89 ? 15.050 -0.343 -8.198 1.00 89.88 89 ALA A O 1
ATOM 737 N N . GLU A 1 90 ? 13.660 -2.082 -7.919 1.00 92.75 90 GLU A N 1
ATOM 738 C CA . GLU A 1 90 ? 14.002 -2.749 -9.179 1.00 92.75 90 GLU A CA 1
ATOM 739 C C . GLU A 1 90 ? 13.362 -2.082 -10.403 1.00 92.75 90 GLU A C 1
ATOM 741 O O . GLU A 1 90 ? 13.978 -2.050 -11.467 1.00 92.75 90 GLU A O 1
ATOM 746 N N . ARG A 1 91 ? 12.124 -1.584 -10.281 1.00 92.19 91 ARG A N 1
ATOM 747 C CA . ARG A 1 91 ? 11.329 -1.116 -11.431 1.00 92.19 91 ARG A CA 1
ATOM 748 C C . ARG A 1 91 ? 11.193 0.397 -11.513 1.00 92.19 91 ARG A C 1
ATOM 750 O O . ARG A 1 91 ? 11.076 0.924 -12.613 1.00 92.19 91 ARG A O 1
ATOM 757 N N . TYR A 1 92 ? 11.228 1.084 -10.374 1.00 90.50 92 TYR A N 1
ATOM 758 C CA . TYR A 1 92 ? 10.968 2.520 -10.278 1.00 90.50 92 TYR A CA 1
ATOM 759 C C . TYR A 1 92 ? 12.013 3.247 -9.406 1.00 90.50 92 TYR A C 1
ATOM 761 O O . TYR A 1 92 ? 11.639 3.991 -8.497 1.00 90.50 92 TYR A O 1
ATOM 769 N N . PRO A 1 93 ? 13.328 3.073 -9.664 1.00 87.69 93 PRO A N 1
ATOM 770 C CA . PRO A 1 93 ? 14.387 3.634 -8.818 1.00 87.69 93 PRO A CA 1
ATOM 771 C C . PRO A 1 93 ? 14.419 5.170 -8.793 1.00 87.69 93 PRO A C 1
ATOM 773 O O . PRO A 1 93 ? 14.953 5.747 -7.848 1.00 87.69 93 PRO A O 1
ATOM 776 N N . GLU A 1 94 ? 13.851 5.813 -9.815 1.00 83.44 94 GLU A N 1
ATOM 777 C CA . GLU A 1 94 ? 13.782 7.273 -9.962 1.00 83.44 94 GLU A CA 1
ATOM 778 C C . GLU A 1 94 ? 12.446 7.863 -9.485 1.00 83.44 94 GLU A C 1
ATOM 780 O O . GLU A 1 94 ? 12.244 9.074 -9.566 1.00 83.44 94 GLU A O 1
ATOM 785 N N . SER A 1 95 ? 11.514 7.029 -9.004 1.00 82.12 95 SER A N 1
ATOM 786 C CA . SER A 1 95 ? 10.261 7.533 -8.441 1.00 82.12 95 SER A CA 1
ATOM 787 C C . SER A 1 95 ? 10.571 8.435 -7.253 1.00 82.12 95 SER A C 1
ATOM 789 O O . SER A 1 95 ? 11.248 8.032 -6.307 1.00 82.12 95 SER A O 1
ATOM 791 N N . CYS A 1 96 ? 10.012 9.645 -7.249 1.00 74.31 96 CYS A N 1
ATOM 792 C CA . CYS A 1 96 ? 10.172 10.579 -6.133 1.00 74.31 96 CYS A CA 1
ATOM 793 C C . CYS A 1 96 ? 9.591 10.035 -4.815 1.00 74.31 96 CYS A C 1
ATOM 795 O O . CYS A 1 96 ? 9.949 10.499 -3.734 1.00 74.31 96 CYS A O 1
ATOM 797 N N . CYS A 1 97 ? 8.696 9.047 -4.904 1.00 71.12 97 CYS A N 1
ATOM 798 C CA . CYS A 1 97 ? 8.059 8.400 -3.762 1.00 71.12 97 CYS A CA 1
ATOM 799 C C . CYS A 1 97 ? 8.868 7.212 -3.230 1.00 71.12 97 CYS A C 1
ATOM 801 O O . CYS A 1 97 ? 8.614 6.732 -2.120 1.00 71.12 97 CYS A O 1
ATOM 803 N N . TYR A 1 98 ? 9.868 6.764 -3.988 1.00 69.38 98 TYR A N 1
ATOM 804 C CA . TYR A 1 98 ? 10.854 5.815 -3.517 1.00 69.38 98 TYR A CA 1
ATOM 805 C C . TYR A 1 98 ? 11.935 6.557 -2.725 1.00 69.38 98 TYR A C 1
ATOM 807 O O . TYR A 1 98 ? 12.919 7.062 -3.261 1.00 69.38 98 TYR A O 1
ATOM 815 N N . TYR A 1 99 ? 11.759 6.618 -1.405 1.00 61.84 99 TYR A N 1
ATOM 816 C CA . TYR A 1 99 ? 12.874 6.938 -0.525 1.00 61.84 99 TYR A CA 1
ATOM 817 C C . TYR A 1 99 ? 13.776 5.703 -0.455 1.00 61.84 99 TYR A C 1
ATOM 819 O O . TYR A 1 99 ? 13.370 4.676 0.098 1.00 61.84 99 TYR A O 1
ATOM 827 N N . LYS A 1 100 ? 14.986 5.789 -1.024 1.00 56.56 100 LYS A N 1
ATOM 828 C CA . LYS A 1 100 ? 16.040 4.796 -0.797 1.00 56.56 100 LYS A CA 1
ATOM 829 C C . LYS A 1 100 ? 16.308 4.740 0.699 1.00 56.56 100 LYS A C 1
ATOM 831 O O . LYS A 1 100 ? 16.891 5.659 1.269 1.00 56.56 100 LYS A O 1
ATOM 836 N N . ALA A 1 101 ? 15.831 3.687 1.347 1.00 51.72 101 ALA A N 1
ATOM 837 C CA . ALA A 1 101 ? 16.270 3.353 2.687 1.00 51.72 101 ALA A CA 1
ATOM 838 C C . ALA A 1 101 ? 17.692 2.769 2.586 1.00 51.72 101 ALA A C 1
ATOM 840 O O . ALA A 1 101 ? 17.879 1.572 2.762 1.00 51.72 101 ALA A O 1
ATOM 841 N N . ASP A 1 102 ? 18.666 3.620 2.260 1.00 47.06 102 ASP A N 1
ATOM 842 C CA . ASP A 1 102 ? 20.097 3.335 2.361 1.00 47.06 102 ASP A CA 1
ATOM 843 C C . ASP A 1 102 ? 20.580 4.274 3.490 1.00 47.06 102 ASP A C 1
ATOM 845 O O . ASP A 1 102 ? 20.538 5.494 3.336 1.00 47.06 102 ASP A O 1
ATOM 849 N N . ALA A 1 103 ? 20.874 3.817 4.710 1.00 40.81 103 ALA A N 1
ATOM 850 C CA . ALA A 1 103 ? 21.823 2.773 5.097 1.00 40.81 103 ALA A CA 1
ATOM 851 C C . ALA A 1 103 ? 21.350 1.907 6.280 1.00 40.81 103 ALA A C 1
ATOM 853 O O . ALA A 1 103 ? 20.587 2.418 7.133 1.00 40.81 103 ALA A O 1
#

Sequence (103 aa):
MWELPSYSAVSTAIPFEISDFFKLLKDQFVHLDWIPISPFTVRDGHDRDWPHEEGMMAMLEDIYRQHGWPDLAVYRKSDCLKAVQKAMAERYPESCCYYKADA

Foldseek 3Di:
DDDDPDPPPPPPPDPCDPVNVVVVVVVCVLVPCWQDQDPVFTDRLPDDQDPLCPCVSVVLVVLQVVQPGPPPVRHDVVVSNVVSLVCCVVRPVPPPRNDPPDD

Secondary structure (DSSP, 8-state):
--PPP------------HHHHHHHHHHHHHTTSEEESSSS-EEESSSPPPTTSTTHHHHHHHHHHHTTTT-TTT--HHHHHHHHHHHHHHH-TT-TT------

pLDDT: mean 83.85, std 15.84, range [38.5, 98.25]

Radius of gyration: 20.22 Å; chains: 1; bounding box: 52×64×34 Å